Protein 5JYQ (pdb70)

InterPro domains:
  IPR016179 Insulin-like [PF00049] (36-114)
  IPR016179 Insulin-like [SM00078] (35-114)
  IPR022352 Insulin/IGF/relaxin [PR00276] (36-52)
  IPR022352 Insulin/IGF/relaxin [PR00276] (95-114)
  IPR022353 Insulin, conserved site [PS00262] (100-114)
  IPR036438 Insulin-like superfamily [SSF56994] (29-114)

GO terms:
  GO:0005576 extracellular region (C, EXP)

Sequence (39 aa):
GVVHCCHRPCSNAEFKKYTFDTKHRCGSITNSYMDLCYR

Radius of gyration: 9.32 Å; Cα contacts (8 Å, |Δi|>4): 43; chains: 2; bounding box: 22×16×25 Å

Organism: Conus geographus (NCBI:txid6491)

Solvent-accessible surface area: 3452 Å² total

Foldseek 3Di:
DCVCPVVPNDDPVVSVVD/DDPDDDDDDVVVVCCCVPVPD

B-factor: mean 39.38, std 27.84, range [19.01, 204.63]

Secondary structure (DSSP, 8-state):
-----TTTT--HHHHTT-/-----------HHHHHHHT--

Structure (mmCIF, N/CA/C/O backbone):
data_5JYQ
#
_entry.id   5JYQ
#
_cell.length_a   74.910
_cell.length_b   74.910
_cell.length_c   74.910
_cell.angle_alpha   90.00
_cell.angle_beta   90.00
_cell.angle_gamma   90.00
#
_symmetry.space_group_name_H-M   'P 4 3 2'
#
loop_
_entity.id
_entity.type
_entity.pdbx_description
1 polymer 'Insulin 1'
2 polymer 'Insulin 1b'
3 non-polymer 'SULFATE ION'
4 water water
#
loop_
_atom_site.group_PDB
_atom_site.id
_atom_site.type_symbol
_atom_site.label_atom_id
_atom_site.label_alt_id
_atom_site.label_comp_id
_atom_site.label_asym_id
_atom_site.label_entity_id
_atom_site.label_seq_id
_atom_site.pdbx_PDB_ins_code
_atom_site.Cartn_x
_atom_site.Cartn_y
_atom_site.Cartn_z
_atom_site.occupancy
_atom_site.B_iso_or_equiv
_atom_site.auth_seq_id
_atom_site.auth_comp_id
_atom_site.auth_asym_id
_atom_site.auth_atom_id
_atom_site.pdbx_PDB_model_num
ATOM 1 N N . GLY A 1 1 ? 15.439 38.785 34.309 1.00 26.76 1 GLY A N 1
ATOM 2 C CA . GLY A 1 1 ? 14.110 39.140 33.733 1.00 22.21 1 GLY A CA 1
ATOM 3 C C . GLY A 1 1 ? 14.251 39.976 32.492 1.00 21.30 1 GLY A C 1
ATOM 4 O O . GLY A 1 1 ? 15.353 40.312 32.093 1.00 22.73 1 GLY A O 1
ATOM 10 N N . VAL A 1 2 ? 13.113 40.325 31.895 1.00 21.05 2 VAL A N 1
ATOM 11 C CA . VAL A 1 2 ? 13.122 41.169 30.720 1.00 22.11 2 VAL A CA 1
ATOM 12 C C . VAL A 1 2 ? 13.696 42.561 31.010 1.00 20.41 2 VAL A C 1
ATOM 13 O O . VAL A 1 2 ? 14.274 43.187 30.116 1.00 20.06 2 VAL A O 1
ATOM 26 N N . VAL A 1 3 ? 13.604 43.056 32.249 1.00 26.31 3 VAL A N 1
ATOM 27 C CA . VAL A 1 3 ? 14.092 44.414 32.525 1.00 22.38 3 VAL A CA 1
ATOM 28 C C . VAL A 1 3 ? 15.618 44.365 32.529 1.00 26.64 3 VAL A C 1
ATOM 29 O O . VAL A 1 3 ? 16.283 45.246 31.982 1.00 21.94 3 VAL A O 1
ATOM 58 N N . HIS A 1 5 ? 17.548 42.333 30.786 1.00 21.02 5 HIS A N 1
ATOM 59 C CA . HIS A 1 5 ? 18.007 41.966 29.443 1.00 20.65 5 HIS A CA 1
ATOM 60 C C . HIS A 1 5 ? 17.659 43.013 28.373 1.00 19.86 5 HIS A C 1
ATOM 61 O O . HIS A 1 5 ? 18.285 43.070 27.334 1.00 23.44 5 HIS A O 1
ATOM 75 N N . CYS A 1 6 ? 16.641 43.840 28.616 1.00 19.88 6 CYS A N 1
ATOM 76 C CA . CYS A 1 6 ? 16.113 44.731 27.591 1.00 19.76 6 CYS A CA 1
ATOM 77 C C . CYS A 1 6 ? 16.063 46.184 28.028 1.00 21.58 6 CYS A C 1
ATOM 78 O O . CYS A 1 6 ? 15.909 47.060 27.165 1.00 20.58 6 CYS A O 1
ATOM 85 N N . CYS A 1 7 ? 16.128 46.463 29.323 1.00 21.05 7 CYS A N 1
ATOM 86 C CA . CYS A 1 7 ? 16.186 47.837 29.839 1.00 21.74 7 CYS A CA 1
ATOM 87 C C . CYS A 1 7 ? 17.553 48.188 30.410 1.00 23.78 7 CYS A C 1
ATOM 88 O O . CYS A 1 7 ? 18.103 49.215 30.042 1.00 30.88 7 CYS A O 1
ATOM 95 N N . HIS A 1 8 ? 18.157 47.348 31.264 1.00 28.49 8 HIS A N 1
ATOM 96 C CA . HIS A 1 8 ? 19.509 47.657 31.747 1.00 25.02 8 HIS A CA 1
ATOM 97 C C . HIS A 1 8 ? 20.564 47.453 30.657 1.00 30.05 8 HIS A C 1
ATOM 98 O O . HIS A 1 8 ? 21.558 48.179 30.604 1.00 34.16 8 HIS A O 1
ATOM 112 N N . ARG A 1 9 ? 20.377 46.477 29.813 1.00 32.17 9 ARG A N 1
ATOM 113 C CA . ARG A 1 9 ? 21.026 46.221 28.542 1.00 24.61 9 ARG A CA 1
ATOM 114 C C . ARG A 1 9 ? 19.985 46.413 27.464 1.00 24.55 9 ARG A C 1
ATOM 115 O O . ARG A 1 9 ? 18.838 46.063 27.712 1.00 22.58 9 ARG A O 1
ATOM 136 N N . PRO A 1 10 ? 20.315 46.922 26.273 1.00 21.04 10 PRO A N 1
ATOM 137 C CA . PRO A 1 10 ? 19.325 46.947 25.186 1.00 22.55 10 PRO A CA 1
ATOM 138 C C . PRO A 1 10 ? 19.153 45.573 24.540 1.00 20.80 10 PRO A C 1
ATOM 139 O O . PRO A 1 10 ? 20.049 44.721 24.565 1.00 22.83 10 PRO A O 1
ATOM 150 N N . CYS A 1 11 ? 17.965 45.340 23.974 1.00 20.27 11 CYS A N 1
ATOM 151 C CA . CYS A 1 11 ? 17.735 44.077 23.278 1.00 20.11 11 CYS A CA 1
ATOM 152 C C . CYS A 1 11 ? 17.021 44.299 21.950 1.00 20.29 11 CYS A C 1
ATOM 153 O O . CYS A 1 11 ? 16.249 45.240 21.766 1.00 20.43 11 CYS A O 1
ATOM 160 N N . SER A 1 12 ? 17.349 43.443 21.002 1.00 19.95 12 SER A N 1
ATOM 161 C CA . SER A 1 12 ? 16.640 43.374 19.734 1.00 20.24 12 SER A CA 1
ATOM 162 C C . SER A 1 12 ? 15.198 42.876 19.921 1.00 19.90 12 SER A C 1
ATOM 163 O O . SER A 1 12 ? 14.820 42.314 20.950 1.00 19.48 12 SER A O 1
ATOM 171 N N . ASN A 1 13 ? 14.386 43.089 18.896 1.00 20.29 13 ASN A N 1
ATOM 172 C CA . ASN A 1 13 ? 13.050 42.486 18.857 1.00 20.21 13 ASN A CA 1
ATOM 173 C C . ASN A 1 13 ? 13.113 40.969 18.999 1.00 19.99 13 ASN A C 1
ATOM 174 O O . ASN A 1 13 ? 12.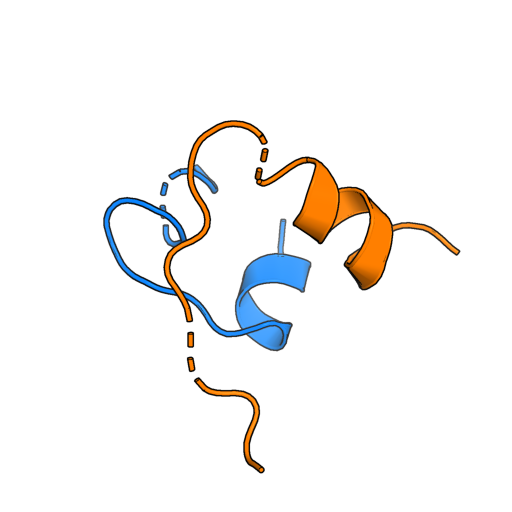303 40.375 19.720 1.00 19.76 13 ASN A O 1
ATOM 185 N N . ALA A 1 14 ? 14.073 40.323 18.327 1.00 20.53 14 ALA A N 1
ATOM 186 C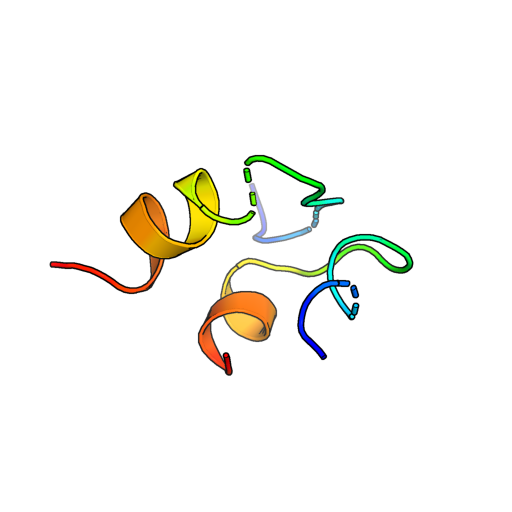 CA . ALA A 1 14 ? 14.136 38.865 18.340 1.00 20.59 14 ALA A CA 1
ATOM 187 C C . ALA A 1 14 ? 14.514 38.344 19.713 1.00 20.20 14 ALA A C 1
ATOM 188 O O . ALA A 1 14 ? 13.966 37.340 20.170 1.00 20.42 14 ALA A O 1
ATOM 195 N N . GLU A 1 15 ? 15.393 39.048 20.418 1.00 19.99 15 GLU A N 1
ATOM 196 C CA . GLU A 1 15 ? 15.674 38.714 21.807 1.00 20.64 15 GLU A CA 1
ATOM 197 C C . GLU A 1 15 ? 14.459 38.979 22.702 1.00 20.25 15 GLU A C 1
ATOM 198 O O . GLU A 1 15 ? 14.126 38.165 23.560 1.00 19.51 15 GLU A O 1
ATOM 210 N N . PHE A 1 16 ? 13.813 40.136 22.560 1.00 19.08 16 PHE A N 1
ATOM 211 C CA . PHE A 1 16 ? 12.627 40.394 23.379 1.00 19.01 16 PHE A CA 1
ATOM 212 C C . PHE A 1 16 ? 11.580 39.275 23.258 1.00 19.21 16 PHE A C 1
ATOM 213 O O . PHE A 1 16 ? 10.937 38.891 24.259 1.00 19.32 16 PHE A O 1
ATOM 230 N N . LYS A 1 17 ? 11.394 38.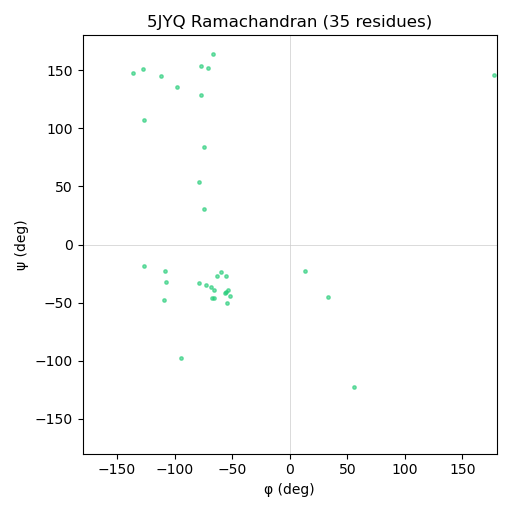736 22.051 1.00 19.63 17 LYS A N 1
ATOM 231 C CA . LYS A 1 17 ? 10.380 37.700 21.840 1.00 19.97 17 LYS A CA 1
ATOM 232 C C . LYS A 1 17 ? 10.614 36.460 22.684 1.00 20.12 17 LYS A C 1
ATOM 233 O O . LYS A 1 17 ? 9.672 35.685 22.893 1.00 20.50 17 LYS A O 1
ATOM 252 N N . LYS A 1 18 ? 11.856 36.224 23.113 1.00 20.04 18 LYS A N 1
ATOM 253 C CA . LYS A 1 18 ? 12.144 35.116 24.033 1.00 21.82 18 LYS A CA 1
ATOM 254 C C . LYS A 1 18 ? 11.301 35.190 25.294 1.00 20.55 18 LYS A C 1
ATOM 255 O O . LYS A 1 18 ? 11.071 34.163 25.936 1.00 21.12 18 LYS A O 1
ATOM 274 N N . TYR A 1 19 ? 10.880 36.384 25.687 1.00 25.20 19 TYR A N 1
ATOM 275 C CA . TYR A 1 19 ? 10.118 36.604 26.923 1.00 20.68 19 TYR A CA 1
ATOM 276 C C . TYR A 1 19 ? 8.575 36.613 26.737 1.00 31.44 19 TYR A C 1
ATOM 277 O O . TYR A 1 19 ? 7.832 36.875 27.687 1.00 29.68 19 TYR A O 1
ATOM 308 N N . THR B 2 1 ? 16.406 48.652 7.605 1.00 78.37 -1 THR B N 1
ATOM 309 C CA . THR B 2 1 ? 17.132 48.822 8.897 1.00 76.87 -1 THR B CA 1
ATOM 310 C C . THR B 2 1 ? 17.109 47.519 9.689 1.00 64.38 -1 THR B C 1
ATOM 311 O O . THR B 2 1 ? 16.056 46.908 9.868 1.00 60.34 -1 THR B O 1
ATOM 324 N N . PHE B 2 2 ? 18.285 47.117 10.170 1.00 47.49 0 PHE B N 1
ATOM 325 C CA . PHE B 2 2 ? 18.434 45.859 10.880 1.00 33.82 0 PHE B CA 1
ATOM 326 C C . PHE B 2 2 ? 17.777 45.945 12.258 1.00 30.41 0 PHE B C 1
ATOM 327 O O . PHE B 2 2 ? 17.693 47.018 12.852 1.00 32.11 0 PHE B O 1
ATOM 344 N N . ASP B 2 3 ? 17.325 44.791 12.774 1.00 25.54 1 ASP B N 1
ATOM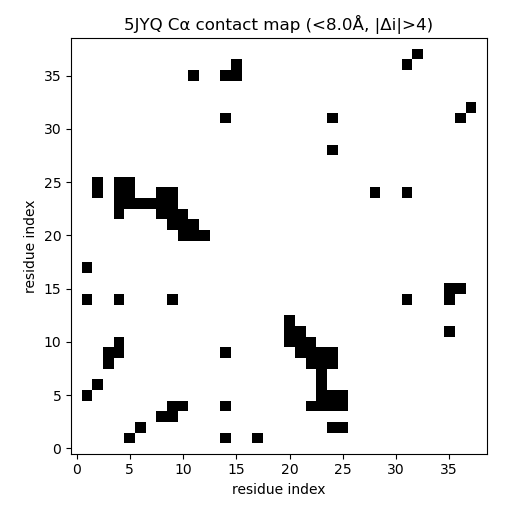 345 C CA . ASP B 2 3 ? 16.642 44.721 14.072 1.00 24.29 1 ASP B CA 1
ATOM 346 C C . ASP B 2 3 ? 17.702 44.882 15.159 1.00 25.42 1 ASP B C 1
ATOM 347 O O . ASP B 2 3 ? 18.276 43.923 15.696 1.00 23.30 1 ASP B O 1
ATOM 356 N N . THR B 2 4 ? 18.026 46.134 15.452 1.00 24.07 2 THR B N 1
ATOM 357 C CA . THR B 2 4 ? 19.150 46.377 16.357 1.00 23.86 2 THR B CA 1
ATOM 358 C C . THR B 2 4 ? 18.686 46.539 17.782 1.00 24.18 2 THR B C 1
ATOM 359 O O . THR B 2 4 ? 17.540 46.872 18.038 1.00 27.96 2 THR B O 1
ATOM 385 N N . LYS B 2 6 ? 17.521 47.837 21.368 1.00 29.31 4 LYS B N 1
ATOM 386 C CA . LYS B 2 6 ? 16.899 49.058 21.865 1.00 26.28 4 LYS B CA 1
ATOM 387 C C . LYS B 2 6 ? 16.634 48.930 23.365 1.00 21.83 4 LYS B C 1
ATOM 388 O O . LYS B 2 6 ? 16.271 47.848 23.837 1.00 25.52 4 LYS B O 1
ATOM 407 N N . HIS B 2 7 ? 16.734 50.025 24.109 1.00 21.79 5 HIS B N 1
ATOM 408 C CA . HIS B 2 7 ? 16.363 50.010 25.519 1.00 21.56 5 HIS B CA 1
ATOM 409 C C . HIS B 2 7 ? 14.857 50.045 25.607 1.00 22.30 5 HIS B C 1
ATOM 410 O O . HIS B 2 7 ? 14.227 50.871 24.963 1.00 32.55 5 HIS B O 1
ATOM 424 N N . ARG B 2 8 ? 14.278 49.126 26.370 1.00 20.97 6 ARG B N 1
ATOM 425 C CA . ARG B 2 8 ? 12.838 49.070 26.561 1.00 24.52 6 ARG B CA 1
ATOM 426 C C . ARG B 2 8 ? 12.608 49.070 28.058 1.00 21.26 6 ARG B C 1
ATOM 427 O O . ARG B 2 8 ? 12.884 48.066 28.727 1.00 23.78 6 ARG B O 1
ATOM 448 N N . CYS B 2 9 ? 12.125 50.193 28.588 1.00 22.09 7 CYS B N 1
ATOM 449 C CA . CYS B 2 9 ? 12.018 50.387 30.028 1.00 24.41 7 CYS B CA 1
ATOM 450 C C . CYS B 2 9 ? 10.610 50.801 30.421 1.00 28.77 7 CYS B C 1
ATOM 451 O O . CYS B 2 9 ? 9.878 51.453 29.662 1.00 23.73 7 CYS B O 1
ATOM 458 N N . GLY B 2 10 ? 10.246 50.438 31.636 1.00 23.30 8 GLY B N 1
ATOM 459 C CA . GLY B 2 10 ? 8.941 50.832 32.130 1.00 24.26 8 GLY B CA 1
ATOM 460 C C . GLY B 2 10 ? 7.848 50.372 31.198 1.00 27.94 8 GLY B C 1
ATOM 461 O O . GLY B 2 10 ? 7.783 49.176 30.882 1.00 23.54 8 GLY B O 1
ATOM 465 N N . SER B 2 11 ? 7.045 51.325 30.700 1.00 25.43 9 SER B N 1
ATOM 466 C CA . SER B 2 11 ? 5.825 51.050 29.947 1.00 28.83 9 SER B CA 1
ATOM 467 C C . SER B 2 11 ? 6.127 50.664 28.495 1.00 33.52 9 SER B C 1
ATOM 468 O O . SER B 2 11 ? 5.335 49.988 27.841 1.00 31.1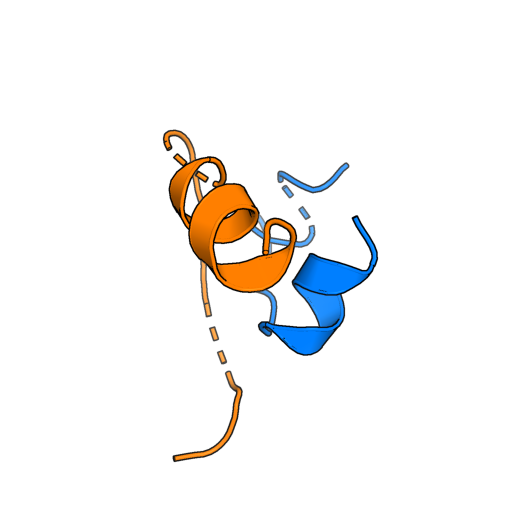3 9 SER B O 1
ATOM 492 N N . ILE B 2 13 ? 8.048 48.421 27.803 1.00 25.25 11 ILE B N 1
ATOM 493 C CA . ILE B 2 13 ? 8.061 46.962 27.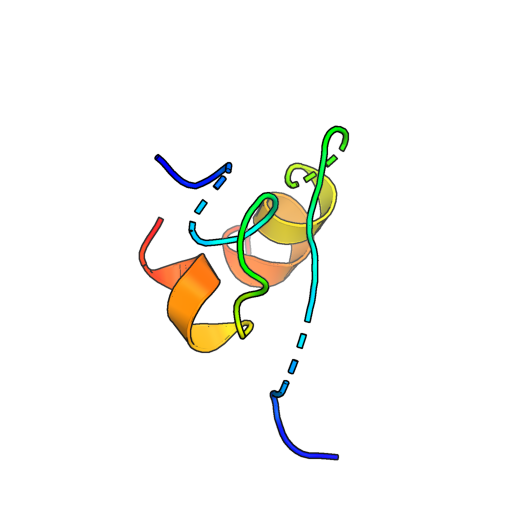816 1.00 21.79 11 ILE B CA 1
ATOM 494 C C . ILE B 2 13 ? 6.652 46.486 27.505 1.00 22.28 11 ILE B C 1
ATOM 495 O O . ILE B 2 13 ? 6.473 45.595 26.699 1.00 22.22 11 ILE B O 1
ATOM 511 N N . THR B 2 14 ? 5.642 47.089 28.133 1.00 23.69 12 THR B N 1
ATOM 512 C CA . THR B 2 14 ? 4.264 46.785 27.759 1.00 27.80 12 THR B CA 1
ATOM 513 C C . THR B 2 14 ? 4.051 46.987 26.269 1.00 32.55 12 THR B C 1
ATOM 514 O O . THR B 2 14 ? 3.511 46.106 25.580 1.00 24.04 12 THR B O 1
ATOM 525 N N . ASN B 2 15 ? 4.453 48.150 25.751 1.00 24.48 13 ASN B N 1
ATOM 526 C CA . ASN B 2 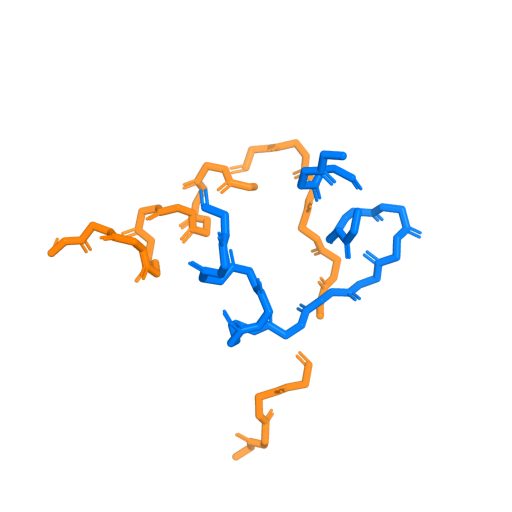15 ? 4.301 48.421 24.321 1.00 25.34 13 ASN B CA 1
ATOM 527 C C . ASN B 2 15 ? 4.974 47.353 23.491 1.00 24.13 13 ASN B C 1
ATOM 528 O O . ASN B 2 15 ? 4.462 46.938 22.439 1.00 24.08 13 ASN B O 1
ATOM 539 N N . SER B 2 16 ? 6.155 46.925 23.918 1.00 22.66 14 SER B N 1
ATOM 540 C CA . SER B 2 16 ? 6.850 45.888 23.173 1.00 21.94 14 SER B CA 1
ATOM 541 C C . SER B 2 16 ? 6.098 44.563 23.220 1.00 21.87 14 SER B C 1
ATOM 542 O O . SER B 2 16 ? 5.951 43.898 22.193 1.00 22.01 14 SER B O 1
ATOM 550 N N . TYR B 2 17 ? 5.629 44.144 24.400 1.00 21.89 15 TYR B N 1
ATOM 551 C CA . TYR B 2 17 ? 4.768 42.964 24.454 1.00 22.13 15 TYR B CA 1
ATOM 552 C C . TYR B 2 17 ? 3.609 43.089 23.478 1.00 22.94 15 TYR B C 1
ATOM 553 O O . TYR B 2 17 ? 3.283 42.128 22.771 1.00 23.01 15 TYR B O 1
ATOM 571 N N . MET B 2 18 ? 2.967 44.255 23.427 1.00 23.80 16 MET B N 1
ATOM 572 C CA . MET B 2 18 ? 1.803 44.423 22.544 1.00 28.09 16 MET B CA 1
ATOM 573 C C . MET B 2 18 ? 2.197 44.329 21.083 1.00 26.65 16 MET B C 1
ATOM 574 O O . MET B 2 18 ? 1.471 43.748 20.275 1.00 36.43 16 MET B O 1
ATOM 588 N N . ASP B 2 19 ? 3.344 44.897 20.719 1.00 29.89 17 ASP B N 1
ATOM 589 C CA . ASP B 2 19 ? 3.758 44.849 19.322 1.00 34.20 17 ASP B CA 1
ATOM 590 C C . ASP B 2 19 ? 4.362 43.503 18.931 1.00 30.46 17 ASP B C 1
ATOM 591 O O . ASP B 2 19 ? 4.224 43.095 17.781 1.00 28.87 17 ASP B O 1
ATOM 600 N N . LEU B 2 20 ? 5.062 42.822 19.831 1.00 22.66 18 LEU B N 1
ATOM 601 C CA . LEU B 2 20 ? 5.868 41.669 19.444 1.00 22.10 18 LEU B CA 1
ATOM 602 C C . LEU B 2 20 ? 5.314 40.329 19.885 1.00 22.41 18 LEU B C 1
ATOM 603 O O . LEU B 2 20 ? 5.690 39.304 19.308 1.00 24.40 18 LEU B O 1
ATOM 619 N N . CYS B 2 21 ? 4.481 40.285 20.912 1.00 26.31 19 CYS B N 1
ATOM 620 C CA . CYS B 2 21 ? 4.018 39.001 21.403 1.00 23.20 19 CYS B CA 1
ATOM 621 C C . CYS B 2 21 ? 2.573 38.743 21.045 1.00 29.55 19 CYS B C 1
ATOM 622 O O . CY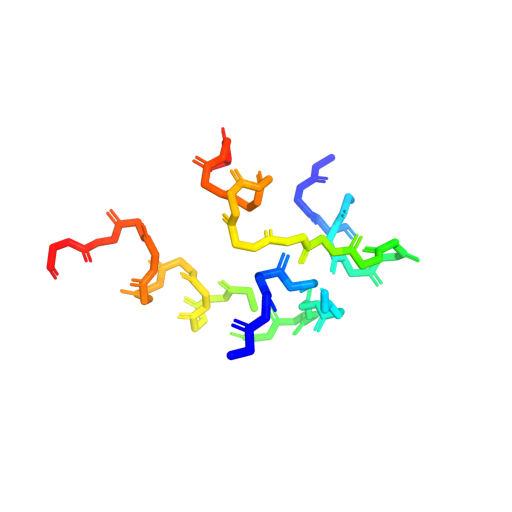S B 2 21 ? 2.204 37.602 20.812 1.00 27.61 19 CYS B O 1
ATOM 629 N N . TYR B 2 22 ? 1.763 39.780 20.969 1.00 30.88 20 TYR B N 1
ATOM 630 C CA . TYR B 2 22 ? 0.330 39.624 20.788 1.00 36.15 20 TYR B CA 1
ATOM 631 C C . TYR B 2 22 ? -0.046 39.793 19.324 1.00 48.21 20 TYR B C 1
ATOM 632 O O . TYR B 2 22 ? 0.453 40.693 18.643 1.00 58.94 20 TYR B O 1
ATOM 650 N N . ARG B 2 23 ? -0.904 38.888 18.851 1.00 48.09 21 ARG B N 1
ATOM 651 C CA . ARG B 2 23 ? -1.505 38.926 17.518 1.00 54.86 21 ARG B CA 1
ATOM 652 C C . ARG B 2 23 ? -2.020 40.306 17.132 1.00 67.04 21 ARG B C 1
ATOM 653 O O . ARG B 2 23 ? -2.375 41.115 18.001 1.00 73.56 21 ARG B O 1
#